Protein AF-A0A926SRR8-F1 (afdb_monomer)

Mean predicted aligned error: 16.35 Å

Structure (mmCIF, N/CA/C/O backbone):
data_AF-A0A926SRR8-F1
#
_entry.id   AF-A0A926SRR8-F1
#
loop_
_atom_site.group_PDB
_atom_site.id
_atom_site.type_symbol
_atom_site.label_atom_id
_atom_site.label_alt_id
_atom_site.label_comp_id
_atom_site.label_asym_id
_atom_site.label_entity_id
_atom_site.label_seq_id
_atom_site.pdbx_PDB_ins_code
_atom_site.Cartn_x
_atom_site.Cartn_y
_atom_site.Cartn_z
_atom_site.occupancy
_atom_site.B_iso_or_equiv
_atom_site.auth_seq_id
_atom_site.auth_comp_id
_atom_site.auth_asym_id
_atom_site.auth_atom_id
_atom_site.pdbx_PDB_model_num
ATOM 1 N N . MET A 1 1 ? -2.697 22.267 -35.265 1.00 40.78 1 MET A N 1
ATOM 2 C CA . MET A 1 1 ? -2.634 22.692 -33.851 1.00 40.78 1 MET A CA 1
ATOM 3 C C . MET A 1 1 ? -2.364 21.432 -33.063 1.00 40.78 1 MET A C 1
ATOM 5 O O . MET A 1 1 ? -3.299 20.753 -32.672 1.00 40.78 1 MET A O 1
ATOM 9 N N . ASP A 1 2 ? -1.092 21.078 -32.924 1.00 44.78 2 ASP A N 1
ATOM 10 C CA . ASP A 1 2 ? -0.682 19.807 -32.331 1.00 44.78 2 ASP A CA 1
ATOM 11 C C . ASP A 1 2 ? -0.063 20.104 -30.973 1.00 44.78 2 ASP A C 1
ATOM 13 O O . ASP A 1 2 ? 1.140 20.337 -30.842 1.00 44.78 2 ASP A O 1
ATOM 17 N N . ALA A 1 3 ? -0.919 20.179 -29.954 1.00 49.66 3 ALA A N 1
ATOM 18 C CA . ALA A 1 3 ? -0.481 20.283 -28.574 1.00 49.66 3 ALA A CA 1
ATOM 19 C C . ALA A 1 3 ? 0.151 18.943 -28.172 1.00 49.66 3 ALA A C 1
ATOM 21 O O . ALA A 1 3 ? -0.527 18.021 -27.721 1.00 49.66 3 ALA A O 1
ATOM 22 N N . LYS A 1 4 ? 1.468 18.823 -28.376 1.00 52.72 4 LYS A N 1
ATOM 23 C CA . LYS A 1 4 ? 2.277 17.756 -27.785 1.00 52.72 4 LYS A CA 1
ATOM 24 C C . LYS A 1 4 ? 2.099 17.824 -26.271 1.00 52.72 4 LYS A C 1
ATOM 26 O O . LYS A 1 4 ? 2.542 18.779 -25.639 1.00 52.72 4 LYS A O 1
ATOM 31 N N . PHE A 1 5 ? 1.452 16.809 -25.710 1.00 57.84 5 PHE A N 1
ATOM 32 C CA . PHE A 1 5 ? 1.360 16.595 -24.273 1.00 57.84 5 PHE A CA 1
ATOM 33 C C . PHE A 1 5 ? 2.783 16.353 -23.752 1.00 57.84 5 PHE A C 1
ATOM 35 O O . PHE A 1 5 ? 3.324 15.257 -23.879 1.00 57.84 5 PHE A O 1
ATOM 42 N N . GLN A 1 6 ? 3.444 17.407 -23.273 1.00 53.19 6 GLN A N 1
ATOM 43 C CA . GLN A 1 6 ? 4.754 17.288 -22.648 1.00 53.19 6 GLN A CA 1
ATOM 44 C C . GLN A 1 6 ? 4.540 16.906 -21.180 1.00 53.19 6 GLN A C 1
ATOM 46 O O . GLN A 1 6 ? 3.931 17.685 -20.443 1.00 53.19 6 GLN A O 1
ATOM 51 N N . PRO A 1 7 ? 4.998 15.725 -20.732 1.00 57.94 7 PRO A N 1
ATOM 52 C CA . PRO A 1 7 ? 4.938 15.377 -19.322 1.00 57.94 7 PRO A CA 1
ATOM 53 C C . PRO A 1 7 ? 5.851 16.335 -18.554 1.00 57.94 7 PRO A C 1
ATOM 55 O O . PRO A 1 7 ? 7.058 16.376 -18.784 1.00 57.94 7 PRO A O 1
ATOM 58 N N . VAL A 1 8 ? 5.261 17.144 -17.673 1.00 54.25 8 VAL A N 1
ATOM 59 C CA . VAL A 1 8 ? 6.004 18.075 -16.818 1.00 54.25 8 VAL A CA 1
ATOM 60 C C . VAL A 1 8 ? 6.878 17.241 -15.873 1.00 54.25 8 VAL A C 1
ATOM 62 O O . VAL A 1 8 ? 6.324 16.463 -15.088 1.00 54.25 8 VAL A O 1
ATOM 65 N N . PRO A 1 9 ? 8.220 17.349 -15.930 1.00 53.34 9 PRO A N 1
ATOM 66 C CA . PRO A 1 9 ? 9.087 16.610 -15.025 1.00 53.34 9 PRO A CA 1
ATOM 67 C C . PRO A 1 9 ? 8.824 17.115 -13.610 1.00 53.34 9 PRO A C 1
ATOM 69 O O . PRO A 1 9 ? 8.936 18.313 -13.353 1.00 53.34 9 PRO A O 1
ATOM 72 N N . ARG A 1 10 ? 8.440 16.222 -12.693 1.00 57.34 10 ARG A N 1
ATOM 73 C CA . ARG A 1 10 ? 8.242 16.594 -11.290 1.00 57.34 10 ARG A CA 1
ATOM 74 C C . ARG A 1 10 ? 9.620 16.868 -10.677 1.00 57.34 10 ARG A C 1
ATOM 76 O O . ARG A 1 10 ? 10.412 15.927 -10.569 1.00 57.34 10 ARG A O 1
ATOM 83 N N . PRO A 1 11 ? 9.939 18.115 -10.291 1.00 45.00 11 PRO A N 1
ATOM 84 C CA . PRO A 1 11 ? 11.176 18.385 -9.580 1.00 45.00 11 PRO A CA 1
ATOM 85 C C . PRO A 1 11 ? 11.049 17.690 -8.221 1.00 45.00 11 PRO A C 1
ATOM 87 O O . PRO A 1 11 ? 10.025 17.846 -7.560 1.00 45.00 11 PRO A O 1
ATOM 90 N N . ASN A 1 12 ? 12.051 16.886 -7.853 1.00 46.69 12 ASN A N 1
ATOM 91 C CA . ASN A 1 12 ? 12.151 16.057 -6.635 1.00 46.69 12 ASN A CA 1
ATOM 92 C C . ASN A 1 12 ? 11.820 14.560 -6.784 1.00 46.69 12 ASN A C 1
ATOM 94 O O . ASN A 1 12 ? 11.789 13.867 -5.769 1.00 46.69 12 ASN A O 1
ATOM 98 N N . SER A 1 13 ? 11.643 14.000 -7.989 1.00 49.69 13 SER A N 1
ATOM 99 C CA . SER A 1 13 ? 11.592 12.533 -8.104 1.00 49.69 13 SER A CA 1
ATOM 100 C C . SER A 1 13 ? 13.000 11.941 -7.954 1.00 49.69 13 SER A C 1
ATOM 102 O O . SER A 1 13 ? 13.659 11.614 -8.939 1.00 49.69 13 SER A O 1
ATOM 104 N N . ASN A 1 14 ? 13.484 11.783 -6.723 1.00 49.88 14 ASN A N 1
ATOM 105 C CA . ASN A 1 14 ? 14.434 10.712 -6.441 1.00 49.88 14 ASN A CA 1
ATOM 106 C C . ASN A 1 14 ? 13.677 9.414 -6.743 1.00 49.88 14 ASN A C 1
ATOM 108 O O . ASN A 1 14 ? 12.880 8.947 -5.938 1.00 49.88 14 ASN A O 1
ATOM 112 N N . GLN A 1 15 ? 13.846 8.892 -7.957 1.00 55.59 15 GLN A N 1
ATOM 113 C CA . GLN A 1 15 ? 12.972 7.881 -8.567 1.00 55.59 15 GLN A CA 1
ATOM 114 C C . GLN A 1 15 ? 13.002 6.508 -7.874 1.00 55.59 15 GLN A C 1
ATOM 116 O O . GLN A 1 15 ? 12.415 5.563 -8.388 1.00 55.59 15 GLN A O 1
ATOM 121 N N . ASN A 1 16 ? 13.687 6.363 -6.734 1.00 56.66 16 ASN A N 1
ATOM 122 C CA . ASN A 1 16 ? 14.180 5.056 -6.317 1.00 56.66 16 ASN A CA 1
ATOM 123 C C . ASN A 1 16 ? 13.863 4.610 -4.891 1.00 56.66 16 ASN A C 1
ATOM 125 O O . ASN A 1 16 ? 14.152 3.470 -4.549 1.00 56.66 16 ASN A O 1
ATOM 129 N N . SER A 1 17 ? 13.262 5.423 -4.026 1.00 59.81 17 SER A N 1
ATOM 130 C CA . SER A 1 17 ? 12.948 4.967 -2.661 1.00 59.81 17 SER A CA 1
ATOM 131 C C . SER A 1 17 ? 11.910 5.894 -2.064 1.00 59.81 17 SER A C 1
ATOM 133 O O . SER A 1 17 ? 12.054 7.102 -2.213 1.00 59.81 17 SER A O 1
ATOM 135 N N . LEU A 1 18 ? 10.859 5.359 -1.439 1.00 75.62 18 LEU A N 1
ATOM 136 C CA . LEU A 1 18 ? 10.099 6.187 -0.505 1.00 75.62 18 LEU A CA 1
ATOM 137 C C . LEU A 1 18 ? 11.089 6.686 0.563 1.00 75.62 18 LEU A C 1
ATOM 139 O O . LEU A 1 18 ? 11.933 5.919 1.038 1.00 75.62 18 LEU A O 1
ATOM 143 N N . GLY A 1 19 ? 11.045 7.972 0.884 1.00 82.06 19 GLY A N 1
ATOM 144 C CA . GLY A 1 19 ? 11.774 8.544 2.005 1.00 82.06 19 GLY A CA 1
ATOM 145 C C . GLY A 1 19 ? 11.291 7.948 3.327 1.00 82.06 19 GLY A C 1
ATOM 146 O O . GLY A 1 19 ? 10.217 7.357 3.408 1.00 82.06 19 GLY A O 1
ATOM 147 N N . ILE A 1 20 ? 12.079 8.115 4.388 1.00 84.50 20 ILE A N 1
ATOM 148 C CA . ILE A 1 2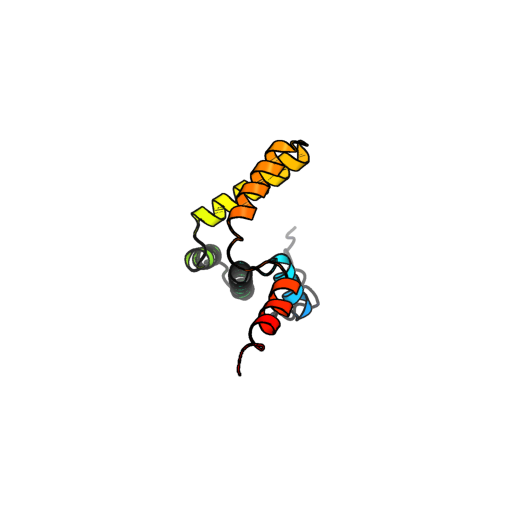0 ? 11.742 7.603 5.729 1.00 84.50 20 ILE A CA 1
ATOM 149 C C . ILE A 1 20 ? 10.365 8.107 6.191 1.00 84.50 20 ILE A C 1
ATOM 151 O O . ILE A 1 20 ? 9.600 7.349 6.779 1.00 84.50 20 ILE A O 1
ATOM 155 N N . ASP A 1 21 ? 10.032 9.362 5.896 1.00 85.69 21 ASP A N 1
ATOM 156 C CA . ASP A 1 21 ? 8.744 9.947 6.280 1.00 85.69 21 ASP A CA 1
ATOM 157 C C . ASP A 1 21 ? 7.582 9.387 5.450 1.00 85.69 21 ASP A C 1
ATOM 159 O O . ASP A 1 21 ? 6.500 9.146 5.975 1.00 85.69 21 ASP A O 1
ATOM 163 N N . GLU A 1 22 ? 7.817 9.101 4.169 1.00 88.56 22 GLU A N 1
ATOM 164 C CA . GLU A 1 22 ? 6.825 8.483 3.285 1.00 88.56 22 GLU A CA 1
ATOM 165 C C . GLU A 1 22 ? 6.568 7.022 3.680 1.00 88.56 22 GLU A C 1
ATOM 167 O O . GLU A 1 22 ? 5.428 6.563 3.646 1.00 88.56 22 GLU A O 1
ATOM 172 N N . TRP A 1 23 ? 7.609 6.306 4.119 1.00 89.25 23 TRP A N 1
ATOM 173 C CA . TRP A 1 23 ? 7.485 4.970 4.700 1.00 89.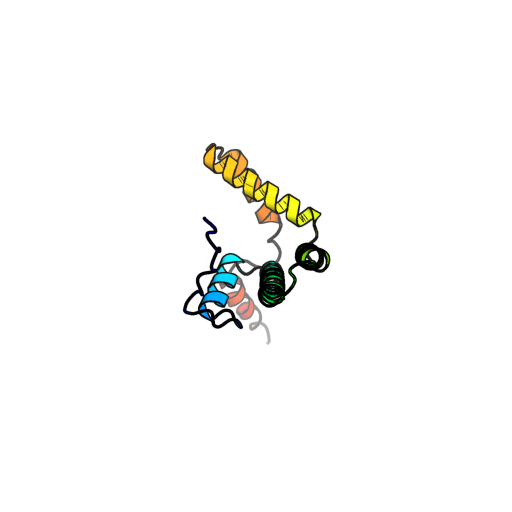25 23 TRP A CA 1
ATOM 174 C C . TRP A 1 23 ? 6.663 4.973 5.988 1.00 89.25 23 TRP A C 1
ATOM 176 O O . TRP A 1 23 ? 5.767 4.144 6.131 1.00 89.25 23 TRP A O 1
ATOM 186 N N . LYS A 1 24 ? 6.917 5.925 6.893 1.00 89.31 24 LYS A N 1
ATOM 187 C CA . LYS A 1 24 ? 6.127 6.087 8.124 1.00 89.31 24 LYS A CA 1
ATOM 188 C C . LYS A 1 24 ? 4.665 6.406 7.827 1.00 89.31 24 LYS A C 1
ATOM 190 O O . LYS A 1 24 ? 3.784 5.830 8.451 1.00 89.31 24 LYS A O 1
ATOM 195 N N . LEU A 1 25 ? 4.403 7.279 6.853 1.00 91.56 25 LEU A N 1
ATOM 196 C CA . LEU A 1 25 ? 3.040 7.593 6.425 1.00 91.56 25 LEU A CA 1
ATOM 197 C C . LEU A 1 25 ? 2.334 6.358 5.847 1.00 91.56 25 LEU A C 1
ATOM 199 O O . LEU A 1 25 ? 1.155 6.139 6.108 1.00 91.56 25 LEU A O 1
ATOM 203 N N . LEU A 1 26 ? 3.043 5.540 5.064 1.00 89.56 26 LEU A N 1
ATOM 204 C CA . LEU A 1 26 ? 2.483 4.308 4.514 1.00 89.56 26 LEU A CA 1
ATOM 205 C C . LEU A 1 26 ? 2.148 3.294 5.618 1.00 89.56 26 LEU A C 1
ATOM 207 O O .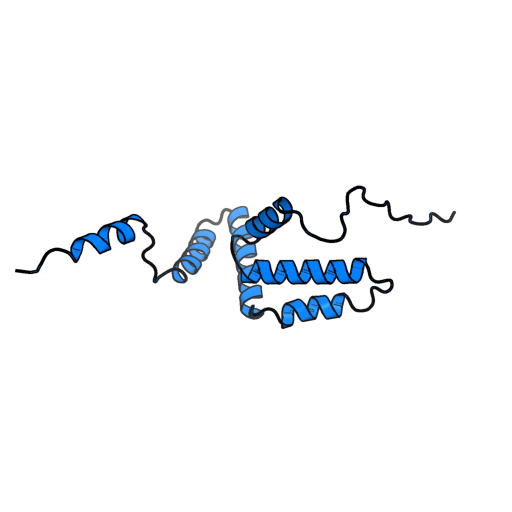 LEU A 1 26 ? 1.108 2.643 5.549 1.00 89.56 26 LEU A O 1
ATOM 211 N N . GLU A 1 27 ? 3.000 3.181 6.636 1.00 89.94 27 GLU A N 1
ATOM 212 C CA . GLU A 1 27 ? 2.762 2.343 7.815 1.00 89.94 27 GLU A CA 1
ATOM 213 C C . GLU A 1 27 ? 1.557 2.835 8.633 1.00 89.94 27 GLU A C 1
ATOM 215 O O . GLU A 1 27 ? 0.702 2.029 9.006 1.00 89.94 27 GLU A O 1
ATOM 220 N N . GLU A 1 28 ? 1.434 4.152 8.829 1.00 91.38 28 GLU A N 1
ATOM 221 C CA . GLU A 1 28 ? 0.283 4.788 9.483 1.00 91.38 28 GLU A CA 1
ATOM 222 C C . GLU A 1 28 ? -1.025 4.509 8.725 1.00 91.38 28 GLU A C 1
ATOM 224 O O . GLU A 1 28 ? -2.016 4.099 9.327 1.00 91.38 28 GLU A O 1
ATOM 229 N N . LEU A 1 29 ? -1.017 4.645 7.394 1.00 89.25 29 LEU A N 1
ATOM 230 C CA . LEU A 1 29 ? -2.171 4.351 6.534 1.00 89.25 29 LEU A CA 1
ATOM 231 C C . LEU A 1 29 ? -2.574 2.873 6.539 1.00 89.25 29 LEU A C 1
ATOM 233 O O . LEU A 1 29 ? -3.729 2.550 6.261 1.00 89.25 29 LEU A O 1
ATOM 237 N N . CYS A 1 30 ? -1.627 1.976 6.806 1.00 87.31 30 CYS A N 1
ATOM 238 C CA . CYS A 1 30 ? -1.899 0.548 6.932 1.00 87.31 30 CYS A CA 1
ATOM 239 C C . CYS A 1 30 ? -2.328 0.155 8.352 1.00 87.31 30 CYS A C 1
ATOM 241 O O . CYS A 1 30 ? -2.537 -1.030 8.592 1.00 87.31 30 CYS A O 1
ATOM 243 N N . GLU A 1 31 ? -2.455 1.107 9.286 1.00 88.62 31 GLU A N 1
ATOM 244 C CA . GLU A 1 31 ? -2.889 0.879 10.674 1.00 88.62 31 GLU A CA 1
ATOM 245 C C . GLU A 1 31 ? -2.073 -0.214 11.402 1.00 88.62 31 GLU A C 1
ATOM 247 O O . GLU A 1 31 ? -2.567 -0.893 12.302 1.00 88.62 31 GLU A O 1
ATOM 252 N N . GLY A 1 32 ? -0.811 -0.414 11.006 1.00 81.25 32 GLY A N 1
ATOM 253 C CA . GLY A 1 32 ? 0.043 -1.481 11.537 1.00 81.25 32 GLY A CA 1
ATOM 254 C C . GLY A 1 32 ? -0.280 -2.902 11.040 1.00 81.25 32 GLY A C 1
ATOM 255 O O . GLY A 1 32 ? 0.314 -3.859 11.541 1.00 81.25 32 GLY A O 1
ATOM 256 N N . ASP A 1 33 ? -1.172 -3.079 10.056 1.00 84.19 33 ASP A N 1
ATOM 257 C CA . ASP A 1 33 ? -1.371 -4.362 9.368 1.00 84.19 33 ASP A CA 1
ATOM 258 C C . ASP A 1 33 ? -0.171 -4.649 8.450 1.00 84.19 33 ASP A C 1
ATOM 260 O O . ASP A 1 33 ? -0.030 -4.096 7.353 1.00 84.19 33 ASP A O 1
ATOM 264 N N . SER A 1 34 ? 0.702 -5.550 8.904 1.00 83.06 34 SER A N 1
ATOM 265 C CA . SER A 1 34 ? 1.912 -5.947 8.182 1.00 83.06 34 SER A CA 1
ATOM 266 C C . SER A 1 34 ? 1.618 -6.571 6.815 1.00 83.06 34 SER A C 1
ATOM 268 O O . SER A 1 34 ? 2.391 -6.374 5.878 1.00 83.06 34 SER A O 1
ATOM 270 N N . MET A 1 35 ? 0.489 -7.270 6.664 1.00 84.69 35 MET A N 1
ATOM 271 C CA . MET A 1 35 ? 0.094 -7.902 5.405 1.00 84.69 35 MET A CA 1
ATOM 272 C C . MET A 1 35 ? -0.400 -6.858 4.400 1.00 84.69 35 MET A C 1
ATOM 274 O O . MET A 1 35 ? -0.105 -6.941 3.205 1.00 84.69 35 MET A O 1
ATOM 278 N N . GLN A 1 36 ? -1.132 -5.849 4.878 1.00 84.88 36 GLN A N 1
ATOM 279 C CA . GLN A 1 36 ? -1.553 -4.718 4.055 1.00 84.88 36 GLN A CA 1
ATOM 280 C C . GLN A 1 36 ? -0.362 -3.859 3.629 1.00 84.88 36 GLN A C 1
ATOM 282 O O . GLN A 1 36 ? -0.282 -3.476 2.461 1.00 84.88 36 GLN A O 1
ATOM 287 N N . LEU A 1 37 ? 0.589 -3.617 4.532 1.00 89.44 37 LEU A N 1
ATOM 288 C CA . LEU A 1 37 ? 1.825 -2.917 4.205 1.00 89.44 37 LEU A CA 1
ATOM 289 C C . LEU A 1 37 ? 2.614 -3.677 3.130 1.00 89.44 37 LEU A C 1
ATOM 291 O O . LEU A 1 37 ? 3.000 -3.093 2.120 1.00 89.44 37 LEU A O 1
ATOM 295 N N . GLU A 1 38 ? 2.783 -4.994 3.276 1.00 88.00 38 GLU A N 1
ATOM 296 C CA . GLU A 1 38 ? 3.446 -5.834 2.271 1.00 88.00 38 GLU A CA 1
ATOM 297 C C . GLU A 1 38 ? 2.754 -5.754 0.897 1.00 88.00 38 GLU A C 1
ATOM 299 O O . GLU A 1 38 ? 3.412 -5.612 -0.134 1.00 88.00 38 GLU A O 1
ATOM 304 N N . LEU A 1 39 ? 1.421 -5.781 0.859 1.00 89.69 39 LEU A N 1
ATOM 305 C CA . LEU A 1 39 ? 0.667 -5.612 -0.382 1.00 89.69 39 LEU A CA 1
ATOM 306 C C . LEU A 1 39 ? 0.906 -4.230 -1.008 1.00 89.69 39 LEU A C 1
ATOM 308 O O . LEU A 1 39 ? 1.206 -4.130 -2.199 1.00 89.69 39 LEU A O 1
ATOM 312 N N . MET A 1 40 ? 0.801 -3.168 -0.209 1.00 89.69 40 MET A N 1
ATOM 313 C CA . MET A 1 40 ? 0.992 -1.792 -0.668 1.00 89.69 40 MET A CA 1
ATOM 314 C C . MET A 1 40 ? 2.409 -1.557 -1.192 1.00 89.69 40 MET A C 1
ATOM 316 O O . MET A 1 40 ? 2.578 -0.924 -2.235 1.00 89.69 40 MET A O 1
ATOM 320 N N . THR A 1 41 ? 3.422 -2.118 -0.529 1.00 90.19 41 THR A N 1
ATOM 321 C CA . THR A 1 41 ? 4.810 -2.028 -1.001 1.00 90.19 41 THR A CA 1
ATOM 322 C C . THR A 1 41 ? 4.999 -2.713 -2.349 1.00 90.19 41 THR A C 1
ATOM 324 O O . THR A 1 41 ? 5.558 -2.107 -3.260 1.00 90.19 41 THR A O 1
ATOM 327 N N . LYS A 1 42 ? 4.472 -3.931 -2.525 1.00 89.38 42 LYS A N 1
ATOM 328 C CA . LYS A 1 42 ? 4.546 -4.670 -3.796 1.00 89.38 42 LYS A CA 1
ATOM 329 C C . LYS A 1 42 ? 3.807 -3.966 -4.935 1.00 89.38 42 LYS A C 1
ATOM 331 O O . LYS A 1 42 ? 4.283 -3.979 -6.070 1.00 89.38 42 LYS A O 1
ATOM 336 N N . LEU A 1 43 ? 2.658 -3.348 -4.655 1.00 91.06 43 LEU A N 1
ATOM 337 C CA . LEU A 1 43 ? 1.903 -2.578 -5.649 1.00 91.06 43 LEU A CA 1
ATOM 338 C C . LEU A 1 43 ? 2.676 -1.339 -6.107 1.00 91.06 43 LEU A C 1
ATOM 340 O O . LEU A 1 43 ? 2.816 -1.128 -7.311 1.00 91.06 43 LEU A O 1
ATOM 344 N N . LEU A 1 44 ? 3.215 -0.565 -5.162 1.00 89.62 44 LEU A N 1
ATOM 345 C CA . LEU A 1 44 ? 4.025 0.618 -5.461 1.00 89.62 44 LEU A CA 1
ATOM 346 C C . LEU A 1 44 ? 5.309 0.254 -6.214 1.00 89.62 44 LEU A C 1
ATOM 348 O O . LEU A 1 44 ? 5.704 0.966 -7.134 1.00 89.62 44 LEU A O 1
ATOM 352 N N . ASP A 1 45 ? 5.943 -0.864 -5.863 1.00 87.25 45 ASP A N 1
ATOM 353 C CA . ASP A 1 45 ? 7.122 -1.358 -6.572 1.00 87.25 45 ASP A CA 1
ATOM 354 C C . ASP A 1 45 ? 6.783 -1.765 -8.014 1.00 87.25 45 ASP A C 1
ATOM 356 O O . ASP A 1 45 ? 7.447 -1.342 -8.958 1.00 87.25 45 ASP A O 1
ATOM 360 N N . THR A 1 46 ? 5.679 -2.493 -8.209 1.00 88.25 46 THR A N 1
ATOM 361 C CA . THR A 1 46 ? 5.205 -2.878 -9.548 1.00 88.25 46 THR A CA 1
ATOM 362 C C . THR A 1 46 ? 4.876 -1.648 -10.393 1.00 88.25 46 THR A C 1
ATOM 364 O O . THR A 1 46 ? 5.259 -1.575 -11.557 1.00 88.25 46 THR A O 1
ATOM 367 N N . GLU A 1 47 ? 4.205 -0.645 -9.824 1.00 85.50 47 GLU A N 1
ATOM 368 C CA . GLU A 1 47 ? 3.932 0.613 -10.522 1.00 85.50 47 GLU A CA 1
ATOM 369 C C . GLU A 1 47 ? 5.233 1.298 -10.965 1.00 85.50 47 GLU A C 1
ATOM 371 O O . GLU A 1 47 ? 5.374 1.655 -12.136 1.00 85.50 47 GLU A O 1
ATOM 376 N N . ARG A 1 48 ? 6.211 1.424 -10.059 1.00 82.75 48 ARG A N 1
ATOM 377 C CA . ARG A 1 48 ? 7.517 2.038 -10.345 1.00 82.75 48 ARG A CA 1
ATOM 378 C C . ARG A 1 48 ? 8.272 1.309 -11.452 1.00 82.75 48 ARG A C 1
ATOM 380 O O . ARG A 1 48 ? 8.804 1.962 -12.349 1.00 82.75 48 ARG A O 1
ATOM 387 N N . GLN A 1 49 ? 8.281 -0.024 -11.436 1.00 83.50 49 GLN A N 1
ATOM 388 C CA . GLN A 1 49 ? 8.911 -0.831 -12.486 1.00 83.50 49 GLN A CA 1
ATOM 389 C C . GLN A 1 49 ? 8.346 -0.498 -13.874 1.00 83.50 49 GLN A C 1
ATOM 391 O O . GLN A 1 49 ? 9.096 -0.394 -14.844 1.00 83.50 49 GLN A O 1
ATOM 396 N N . TYR A 1 50 ? 7.034 -0.270 -13.966 1.00 84.06 50 TYR A N 1
ATOM 397 C CA . TYR A 1 50 ? 6.382 0.099 -15.218 1.00 84.06 50 TYR A CA 1
ATOM 398 C C . TYR A 1 50 ? 6.478 1.591 -15.552 1.00 84.06 50 TYR A C 1
ATOM 400 O O . TYR A 1 50 ? 6.475 1.916 -16.733 1.00 84.06 50 TYR A O 1
ATOM 408 N N . GLN A 1 51 ? 6.630 2.488 -14.572 1.00 77.31 51 GLN A N 1
ATOM 409 C CA . GLN A 1 51 ? 6.941 3.903 -14.835 1.00 77.31 51 GLN A CA 1
ATOM 410 C C . GLN A 1 51 ? 8.295 4.075 -15.545 1.00 77.31 51 GLN A C 1
ATOM 412 O O . GLN A 1 51 ? 8.467 5.006 -16.330 1.00 77.31 51 GLN A O 1
ATOM 417 N N . LEU A 1 52 ? 9.252 3.178 -15.284 1.00 69.81 52 LEU A N 1
ATOM 418 C CA . LEU A 1 52 ? 10.565 3.154 -15.939 1.00 69.81 52 LEU A CA 1
ATOM 419 C C . LEU A 1 52 ? 10.559 2.383 -17.270 1.00 69.81 52 LEU A C 1
ATOM 421 O O . L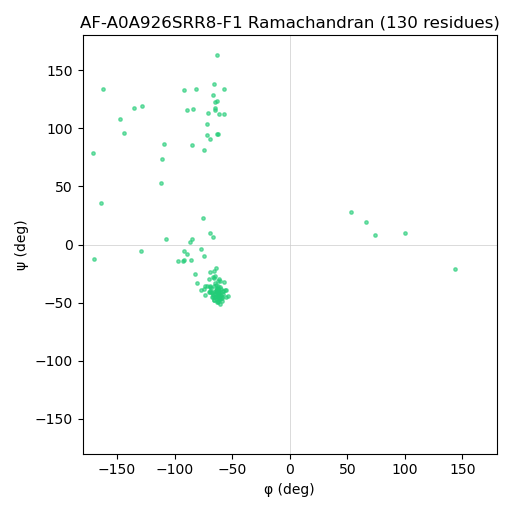EU A 1 52 ? 11.515 2.467 -18.044 1.00 69.81 52 LEU A O 1
ATOM 425 N N . ALA A 1 53 ? 9.503 1.617 -17.548 1.00 73.00 53 ALA A N 1
ATOM 426 C CA . ALA A 1 53 ? 9.421 0.785 -18.735 1.00 73.00 53 ALA A CA 1
ATOM 427 C C . ALA A 1 53 ? 8.999 1.606 -19.961 1.00 73.00 53 ALA A C 1
ATOM 429 O O . ALA A 1 53 ? 8.003 2.321 -19.950 1.00 73.00 53 ALA A O 1
ATOM 430 N N . SER A 1 54 ? 9.699 1.423 -21.086 1.00 70.12 54 SER A N 1
ATOM 431 C CA . SER A 1 54 ? 9.293 2.030 -22.365 1.00 70.12 54 SER A CA 1
ATOM 432 C C . SER A 1 54 ? 7.938 1.509 -22.873 1.00 70.12 54 SER A C 1
ATOM 434 O O . SER A 1 54 ? 7.323 2.156 -23.717 1.00 70.12 54 SER A O 1
ATOM 436 N N . ASN A 1 55 ? 7.488 0.345 -22.389 1.00 70.25 55 ASN A N 1
ATOM 437 C CA . ASN A 1 55 ? 6.229 -0.293 -22.760 1.00 70.25 55 ASN A CA 1
ATOM 438 C C . ASN A 1 55 ? 5.430 -0.649 -21.499 1.00 70.25 55 ASN A C 1
ATOM 440 O O . ASN A 1 55 ? 5.849 -1.483 -20.703 1.00 70.25 55 ASN A O 1
ATOM 444 N N . HIS A 1 56 ? 4.233 -0.077 -21.364 1.00 78.19 56 HIS A N 1
ATOM 445 C CA . HIS A 1 56 ? 3.318 -0.324 -20.239 1.00 78.19 56 HIS A CA 1
ATOM 446 C C . HIS A 1 56 ? 2.432 -1.575 -20.434 1.00 78.19 56 HIS A C 1
ATOM 448 O O . HIS A 1 56 ? 1.532 -1.855 -19.638 1.00 78.19 56 HIS A O 1
ATOM 454 N N . SER A 1 57 ? 2.646 -2.328 -21.518 1.00 74.81 57 SER A N 1
ATOM 455 C CA . SER A 1 57 ? 1.871 -3.522 -21.857 1.00 74.81 57 SER A CA 1
ATOM 456 C C . SER A 1 57 ? 2.223 -4.675 -20.910 1.00 74.81 57 SER A C 1
ATOM 458 O O . SER A 1 57 ? 3.191 -5.394 -21.133 1.00 74.81 57 SER A O 1
ATOM 460 N N . GLY A 1 58 ? 1.448 -4.846 -19.840 1.00 82.62 58 GLY A N 1
ATOM 461 C CA . GLY A 1 58 ? 1.700 -5.884 -18.832 1.00 82.62 58 GLY A CA 1
ATOM 462 C C . GLY A 1 58 ? 1.373 -5.461 -17.405 1.00 82.62 58 GLY A C 1
ATOM 463 O O . GLY A 1 58 ? 1.059 -6.325 -16.589 1.00 82.62 58 GLY A O 1
ATOM 464 N N . ILE A 1 59 ? 1.321 -4.150 -17.135 1.00 87.12 59 ILE A N 1
ATOM 465 C CA . ILE A 1 59 ? 1.119 -3.608 -15.784 1.00 87.12 59 ILE A CA 1
ATOM 466 C C . ILE A 1 59 ? -0.120 -4.186 -15.095 1.00 87.12 59 ILE A C 1
ATOM 468 O O . ILE A 1 59 ? -0.044 -4.635 -13.961 1.00 87.12 59 ILE A O 1
ATOM 472 N N . LEU A 1 60 ? -1.252 -4.284 -15.799 1.00 86.69 60 LEU A N 1
ATOM 473 C CA . LEU A 1 60 ? -2.488 -4.838 -15.235 1.00 86.69 60 LEU A CA 1
ATOM 474 C C . LEU A 1 60 ? -2.353 -6.318 -14.855 1.00 86.69 60 LEU A C 1
ATOM 476 O O . LEU A 1 60 ? -2.938 -6.761 -13.869 1.00 86.69 60 LEU A O 1
ATOM 480 N N . LYS A 1 61 ? -1.585 -7.091 -15.630 1.00 88.62 61 LYS A N 1
ATOM 481 C CA . LYS A 1 61 ? -1.345 -8.512 -15.356 1.00 88.62 61 LYS A CA 1
ATOM 482 C C . LYS A 1 61 ? -0.469 -8.682 -14.118 1.00 88.62 61 LYS A C 1
ATOM 484 O O . LYS A 1 61 ? -0.737 -9.566 -13.307 1.00 88.62 61 LYS A O 1
ATOM 489 N N . ASP A 1 62 ? 0.546 -7.842 -13.970 1.00 89.25 62 ASP A N 1
ATOM 490 C CA . ASP A 1 62 ? 1.470 -7.923 -12.842 1.00 89.25 62 ASP A CA 1
ATOM 491 C C . ASP A 1 62 ? 0.862 -7.351 -11.563 1.00 89.25 62 ASP A C 1
ATOM 493 O O . ASP A 1 62 ? 0.955 -7.997 -10.523 1.00 89.25 62 ASP A O 1
ATOM 497 N N . LEU A 1 63 ? 0.103 -6.253 -11.650 1.00 89.81 63 LEU A N 1
ATOM 498 C CA . LEU A 1 63 ? -0.724 -5.765 -10.542 1.00 89.81 63 LEU A CA 1
ATOM 499 C C . LEU A 1 63 ? -1.683 -6.856 -10.054 1.00 89.81 63 LEU A C 1
ATOM 501 O O . LEU A 1 63 ? -1.773 -7.109 -8.857 1.00 89.81 63 LEU A O 1
ATOM 505 N N . LYS A 1 64 ? -2.353 -7.568 -10.969 1.00 88.69 64 LYS A N 1
ATOM 506 C CA . LYS A 1 64 ? -3.228 -8.690 -10.603 1.00 88.69 64 LYS A CA 1
ATOM 507 C C . LYS A 1 64 ? -2.466 -9.816 -9.895 1.00 88.69 64 LYS A C 1
ATOM 509 O O . LYS A 1 64 ? -2.951 -10.348 -8.902 1.00 88.69 64 LYS A O 1
ATOM 514 N N . ARG A 1 65 ? -1.256 -10.141 -10.355 1.00 89.00 65 ARG A N 1
ATOM 515 C CA . ARG A 1 65 ? -0.407 -11.170 -9.735 1.00 89.00 65 ARG A CA 1
ATOM 516 C C . ARG A 1 65 ? -0.025 -10.824 -8.296 1.00 89.00 65 ARG A C 1
ATOM 518 O O . ARG A 1 65 ? 0.061 -11.722 -7.463 1.00 89.00 65 ARG A O 1
ATOM 525 N N . VAL A 1 66 ? 0.198 -9.546 -7.993 1.00 89.25 66 VAL A N 1
ATOM 526 C CA . VAL A 1 66 ? 0.491 -9.094 -6.624 1.00 89.25 66 VAL A CA 1
ATOM 527 C C . VAL A 1 66 ? -0.675 -9.410 -5.684 1.00 89.25 66 VAL A C 1
ATOM 529 O O . VAL A 1 66 ? -0.445 -9.886 -4.576 1.00 89.25 66 VAL A O 1
ATOM 532 N N . PHE A 1 67 ? -1.919 -9.253 -6.141 1.00 85.75 67 PHE A N 1
ATOM 533 C CA . PHE A 1 67 ? -3.088 -9.666 -5.361 1.00 85.75 67 PHE A CA 1
ATOM 534 C C . PHE A 1 67 ? -3.172 -11.187 -5.206 1.00 85.75 67 PHE A C 1
ATOM 536 O O . PHE A 1 67 ? -3.375 -11.663 -4.094 1.00 85.75 67 PHE A O 1
ATOM 543 N N . ASP A 1 68 ? -2.958 -11.944 -6.285 1.00 84.12 68 ASP A N 1
ATOM 544 C CA . ASP A 1 68 ? -3.043 -13.412 -6.257 1.00 84.12 68 ASP A CA 1
ATOM 545 C C . ASP A 1 68 ? -1.949 -14.062 -5.379 1.00 84.12 68 ASP A C 1
ATOM 547 O O . ASP A 1 68 ? -2.149 -15.144 -4.834 1.00 84.12 68 ASP A O 1
ATOM 551 N N . THR A 1 69 ? -0.783 -13.419 -5.250 1.00 81.31 69 THR A N 1
ATOM 552 C CA . THR A 1 69 ? 0.344 -13.899 -4.423 1.00 81.31 69 THR A CA 1
ATOM 553 C C . THR A 1 69 ? 0.332 -13.351 -3.001 1.00 81.31 69 THR A C 1
ATOM 555 O O . THR A 1 69 ? 1.060 -13.860 -2.147 1.00 81.31 69 THR A O 1
ATOM 558 N N . SER A 1 70 ? -0.466 -12.317 -2.730 1.00 74.50 70 SER A N 1
ATOM 559 C CA . SER A 1 70 ? -0.669 -11.849 -1.365 1.00 74.50 70 SER A CA 1
ATOM 560 C C . SER A 1 70 ? -1.390 -12.932 -0.561 1.00 74.50 70 SER A C 1
ATOM 562 O O . SER A 1 70 ? -2.330 -13.562 -1.038 1.00 74.50 70 SER A O 1
ATOM 564 N N . SER A 1 71 ? -0.965 -13.154 0.679 1.00 63.53 71 SER A N 1
ATOM 565 C CA . SER A 1 71 ? -1.533 -14.148 1.603 1.00 63.53 71 SER A CA 1
ATOM 566 C C . SER A 1 71 ? -2.950 -13.802 2.093 1.00 63.53 71 SER A C 1
ATOM 568 O O . SER A 1 71 ? -3.473 -14.444 3.005 1.00 63.53 71 SER A O 1
ATOM 570 N N . ARG A 1 72 ? -3.588 -12.792 1.492 1.00 67.31 72 ARG A N 1
ATOM 571 C CA . ARG A 1 72 ? -4.904 -12.293 1.867 1.00 67.31 72 ARG A CA 1
ATOM 572 C C . ARG A 1 72 ? -5.971 -13.054 1.092 1.00 67.31 72 ARG A C 1
ATOM 574 O O . ARG A 1 72 ? -6.071 -12.954 -0.128 1.00 67.31 72 ARG A O 1
ATOM 581 N N . ASP A 1 73 ? -6.797 -13.797 1.818 1.00 69.62 73 ASP A N 1
ATOM 582 C CA . ASP A 1 73 ? -7.935 -14.486 1.224 1.00 69.62 73 ASP A CA 1
ATOM 583 C C . ASP A 1 73 ? -8.927 -13.468 0.629 1.00 69.62 73 ASP A C 1
ATOM 585 O O . ASP A 1 73 ? -9.399 -12.542 1.302 1.00 69.62 73 ASP A O 1
ATOM 589 N N . LYS A 1 74 ? -9.211 -13.622 -0.668 1.00 69.94 74 LYS A N 1
ATOM 590 C CA . LYS A 1 74 ? -9.992 -12.671 -1.471 1.00 69.94 74 LYS A CA 1
ATOM 591 C C . LYS A 1 74 ? -11.384 -12.437 -0.890 1.00 69.94 74 LYS A C 1
ATOM 593 O O . LYS A 1 74 ? -11.867 -11.307 -0.870 1.00 69.94 74 LYS A O 1
ATOM 598 N N . GLU A 1 75 ? -12.010 -13.503 -0.413 1.00 74.31 75 GLU A N 1
ATOM 599 C CA . GLU A 1 75 ? -13.355 -13.470 0.151 1.00 74.31 75 GLU A CA 1
ATOM 600 C C . GLU A 1 75 ? -13.374 -12.666 1.457 1.00 74.31 75 GLU A C 1
ATOM 602 O O . GLU A 1 75 ? -14.183 -11.753 1.637 1.00 74.31 75 GLU A O 1
ATOM 607 N N . THR A 1 76 ? -12.391 -12.911 2.323 1.00 74.00 76 THR A N 1
ATOM 608 C CA . THR A 1 76 ? -12.207 -12.155 3.567 1.00 74.00 76 THR A CA 1
ATOM 609 C C . THR A 1 76 ? -11.982 -10.657 3.305 1.00 74.00 76 THR A C 1
ATOM 611 O O . THR A 1 76 ? -12.521 -9.811 4.024 1.00 74.00 76 THR A O 1
ATOM 614 N N . ALA A 1 77 ? -11.234 -10.302 2.254 1.00 71.25 77 ALA A N 1
ATOM 615 C CA . ALA A 1 77 ? -10.999 -8.907 1.875 1.00 71.25 77 ALA A CA 1
ATOM 616 C C . ALA A 1 77 ? -12.270 -8.201 1.370 1.00 71.25 77 ALA A C 1
ATOM 618 O O . ALA A 1 77 ? -12.531 -7.057 1.745 1.00 71.25 77 ALA A O 1
ATOM 619 N N . ILE A 1 78 ? -13.080 -8.888 0.559 1.00 78.44 78 ILE A N 1
ATOM 620 C CA . ILE A 1 78 ? -14.360 -8.372 0.052 1.00 78.44 78 ILE A CA 1
ATOM 621 C C . ILE A 1 78 ? -15.335 -8.137 1.211 1.00 78.44 78 ILE A C 1
ATOM 623 O O . ILE A 1 78 ? -15.962 -7.079 1.294 1.00 78.44 78 ILE A O 1
ATOM 627 N N . GLN A 1 79 ? -15.419 -9.079 2.151 1.00 81.25 79 GLN A N 1
ATOM 628 C CA . GLN A 1 79 ? -16.278 -8.950 3.328 1.00 81.25 79 GLN A CA 1
ATOM 629 C C . GLN A 1 79 ? -15.856 -7.788 4.235 1.00 81.25 79 GLN A C 1
ATOM 631 O O . GLN A 1 79 ? -16.718 -7.055 4.722 1.00 81.25 79 GLN A O 1
ATOM 636 N N . ALA A 1 80 ? -14.549 -7.578 4.430 1.00 77.75 80 ALA A N 1
ATOM 637 C CA . ALA A 1 80 ? -14.038 -6.424 5.168 1.00 77.75 80 ALA A CA 1
ATOM 638 C C . ALA A 1 80 ? -14.427 -5.097 4.489 1.00 77.75 80 ALA A C 1
ATOM 640 O O . ALA A 1 80 ? -14.976 -4.216 5.147 1.00 77.75 80 ALA A O 1
ATOM 641 N N . ALA A 1 81 ? -14.252 -4.991 3.166 1.00 80.81 81 ALA A N 1
ATOM 642 C CA . ALA A 1 81 ? -14.603 -3.788 2.408 1.00 80.81 81 ALA A CA 1
ATOM 643 C C . ALA A 1 81 ? -16.108 -3.471 2.452 1.00 80.81 81 ALA A C 1
ATOM 645 O O . ALA A 1 81 ? -16.497 -2.316 2.644 1.00 80.81 81 ALA A O 1
ATOM 646 N N . HIS A 1 82 ? -16.966 -4.489 2.312 1.00 84.38 82 HIS A N 1
ATOM 647 C CA . HIS A 1 82 ? -18.410 -4.315 2.479 1.00 84.38 82 HIS A CA 1
ATOM 648 C C . HIS A 1 82 ? -18.754 -3.841 3.888 1.00 84.38 82 HIS A C 1
ATOM 650 O O . HIS A 1 82 ? -19.487 -2.868 4.036 1.00 84.38 82 HIS A O 1
ATOM 656 N N . ARG A 1 83 ? -18.165 -4.459 4.915 1.00 81.38 83 ARG A N 1
ATOM 657 C CA . ARG A 1 83 ? -18.390 -4.076 6.311 1.00 81.38 83 ARG A CA 1
ATOM 658 C C . ARG A 1 83 ? -18.012 -2.619 6.577 1.00 81.38 83 ARG A C 1
ATOM 660 O O . ARG A 1 83 ? -18.783 -1.915 7.221 1.00 81.38 83 ARG A O 1
ATOM 667 N N . ASP A 1 84 ? -16.861 -2.165 6.089 1.00 84.38 84 ASP A N 1
ATOM 668 C CA . ASP A 1 84 ? -16.384 -0.797 6.322 1.00 84.38 84 ASP A CA 1
ATOM 669 C C . ASP A 1 84 ? -17.257 0.237 5.597 1.00 84.38 84 ASP A C 1
ATOM 671 O O . ASP A 1 84 ? -17.557 1.301 6.144 1.00 84.38 84 ASP A O 1
ATOM 675 N N . ARG A 1 85 ? -17.724 -0.087 4.385 1.00 85.19 85 ARG A N 1
ATOM 676 C CA . ARG A 1 85 ? -18.700 0.731 3.657 1.00 85.19 85 ARG A CA 1
ATOM 677 C C . ARG A 1 85 ? -20.025 0.814 4.409 1.00 85.19 85 ARG A C 1
ATOM 679 O O . ARG A 1 85 ? -20.551 1.909 4.588 1.00 85.19 85 ARG A O 1
ATOM 686 N N . ASP A 1 86 ? -20.554 -0.324 4.842 1.00 85.00 86 ASP A N 1
ATOM 687 C CA . ASP A 1 86 ? -21.843 -0.394 5.529 1.00 85.00 86 ASP A CA 1
ATOM 688 C C . ASP A 1 86 ? -21.779 0.345 6.881 1.00 85.00 86 ASP A C 1
ATOM 690 O O . ASP A 1 86 ? -22.736 1.010 7.271 1.00 85.00 86 ASP A O 1
ATOM 694 N N . LEU A 1 87 ? -20.622 0.325 7.555 1.00 85.25 87 LEU A N 1
ATOM 695 C CA . LEU A 1 87 ? -20.351 1.142 8.742 1.00 85.25 87 LEU A CA 1
ATOM 696 C C . LEU A 1 87 ? -20.408 2.642 8.439 1.00 85.25 87 LEU A C 1
ATOM 698 O O . LEU A 1 87 ? -21.095 3.372 9.149 1.00 85.25 87 LEU A O 1
ATOM 702 N N . LYS A 1 88 ? -19.726 3.104 7.382 1.00 86.56 88 LYS A N 1
ATOM 703 C CA . LYS A 1 88 ? -19.754 4.518 6.965 1.00 86.56 88 LYS A CA 1
ATOM 704 C C . LYS A 1 88 ? -21.176 4.974 6.638 1.00 86.56 88 LYS A C 1
ATOM 706 O O . LYS A 1 88 ? -21.618 5.999 7.144 1.00 86.56 88 LYS A O 1
ATOM 711 N N . GLN A 1 89 ? -21.917 4.163 5.884 1.00 88.50 89 GLN A N 1
ATOM 712 C CA . GLN A 1 89 ? -23.315 4.441 5.553 1.00 88.50 89 GLN A CA 1
ATOM 713 C C . GLN A 1 89 ? -24.212 4.478 6.797 1.00 88.50 89 GLN A C 1
ATOM 715 O O . GLN A 1 89 ? -25.065 5.354 6.914 1.00 88.50 89 GLN A O 1
ATOM 720 N N . ALA A 1 90 ? -24.020 3.565 7.753 1.00 84.31 90 ALA A N 1
ATOM 721 C CA . ALA A 1 90 ? -24.782 3.556 9.001 1.00 84.31 90 ALA A CA 1
ATOM 722 C C . ALA A 1 90 ? -24.493 4.785 9.880 1.00 84.31 90 ALA A C 1
ATOM 724 O O . ALA A 1 90 ? -25.410 5.298 10.525 1.00 84.31 90 ALA A O 1
ATOM 725 N N . VAL A 1 91 ? -23.245 5.270 9.889 1.00 85.75 91 VAL A N 1
ATOM 726 C CA . VAL A 1 91 ? -22.853 6.512 10.573 1.00 85.75 91 VAL A CA 1
ATOM 727 C C . VAL A 1 91 ? -23.520 7.723 9.920 1.00 85.75 91 VAL A C 1
ATOM 729 O O . VAL A 1 91 ? -24.133 8.520 10.626 1.00 85.75 91 VAL A O 1
ATOM 732 N N . GLU A 1 92 ? -23.469 7.835 8.591 1.00 87.00 92 GLU A N 1
ATOM 733 C CA . GLU A 1 92 ? -24.113 8.925 7.841 1.00 87.00 92 GLU A CA 1
ATOM 734 C C . GLU A 1 92 ? -25.639 8.930 8.012 1.00 87.00 92 GLU A C 1
ATOM 736 O O . GLU A 1 92 ? -26.249 9.988 8.154 1.00 87.00 92 GLU A O 1
ATOM 741 N N . ALA A 1 93 ? -26.258 7.749 8.064 1.00 87.19 93 ALA A N 1
ATOM 742 C CA . ALA A 1 93 ? -27.691 7.591 8.298 1.00 87.19 93 ALA A CA 1
ATOM 743 C C . ALA A 1 93 ? -28.109 7.781 9.773 1.00 87.19 93 ALA A C 1
ATOM 745 O O . ALA A 1 93 ? -29.298 7.699 10.082 1.00 87.19 93 ALA A O 1
ATOM 746 N N . GLY A 1 94 ? -27.164 7.985 10.700 1.00 83.75 94 GLY A N 1
ATOM 747 C CA . GLY A 1 94 ? -27.445 8.127 12.133 1.00 83.75 94 GLY A CA 1
ATOM 748 C C . GLY A 1 94 ? -27.982 6.854 12.803 1.00 83.75 94 GLY A C 1
ATOM 749 O O . GLY A 1 94 ? -28.578 6.922 13.879 1.00 83.75 94 GLY A O 1
ATOM 750 N N . ASN A 1 95 ? -27.789 5.679 12.194 1.00 81.88 95 ASN A N 1
ATOM 751 C CA . ASN A 1 95 ? -28.313 4.413 12.704 1.00 81.88 95 ASN A CA 1
ATOM 752 C C . ASN A 1 95 ? -27.367 3.798 13.751 1.00 81.88 95 ASN A C 1
ATOM 754 O O . ASN A 1 95 ? -26.521 2.948 13.463 1.00 81.88 95 ASN A O 1
ATOM 758 N N . VAL A 1 96 ? -27.541 4.230 15.001 1.00 79.50 96 VAL A N 1
ATOM 759 C CA . VAL A 1 96 ? -26.708 3.840 16.152 1.00 79.50 96 VAL A CA 1
ATOM 760 C C . VAL A 1 96 ? -26.759 2.331 16.442 1.00 79.50 96 VAL A C 1
ATOM 762 O O . VAL A 1 96 ? -25.787 1.761 16.941 1.00 79.50 96 VAL A O 1
ATOM 765 N N . GLU A 1 97 ? -27.868 1.656 16.136 1.00 78.06 97 GLU A N 1
ATOM 766 C CA . GLU A 1 97 ? -28.012 0.213 16.364 1.00 78.06 97 GLU A CA 1
ATOM 767 C C . GLU A 1 97 ? -27.200 -0.607 15.362 1.00 78.06 97 GLU A C 1
ATOM 769 O O . GLU A 1 97 ? -26.486 -1.529 15.764 1.00 78.06 97 GLU A O 1
ATOM 774 N N . ALA A 1 98 ? -27.236 -0.229 14.081 1.00 76.50 98 ALA A N 1
ATOM 775 C CA . ALA A 1 98 ? -26.435 -0.865 13.039 1.00 76.50 98 ALA A CA 1
ATOM 776 C C . ALA A 1 98 ? -24.929 -0.720 13.316 1.00 76.50 98 ALA A C 1
ATOM 778 O O . ALA A 1 98 ? -24.185 -1.699 13.219 1.00 76.50 98 ALA A O 1
ATOM 779 N N . VAL A 1 99 ? -24.495 0.464 13.767 1.00 76.38 99 VAL A N 1
ATOM 780 C CA . VAL A 1 99 ? -23.105 0.703 14.186 1.00 76.38 99 VAL A CA 1
ATOM 781 C C . VAL A 1 99 ? -22.731 -0.222 15.347 1.00 76.38 99 VAL A C 1
ATOM 783 O O . VAL A 1 99 ? -21.758 -0.963 15.237 1.00 76.38 99 VAL A O 1
ATOM 786 N N . LYS A 1 100 ? -23.540 -0.279 16.417 1.00 78.88 100 LYS A N 1
ATOM 787 C CA . LYS A 1 100 ? -23.276 -1.140 17.588 1.00 78.88 100 LYS A CA 1
ATOM 788 C C . LYS A 1 100 ? -23.151 -2.624 17.233 1.00 78.88 100 LYS A C 1
ATOM 790 O O . LYS A 1 100 ? -22.308 -3.317 17.806 1.00 78.88 100 LYS A O 1
ATOM 795 N N . GLN A 1 101 ? -23.980 -3.129 16.320 1.00 78.75 101 GLN A N 1
ATOM 796 C CA . GLN A 1 101 ? -23.912 -4.528 15.884 1.00 78.75 101 GLN A CA 1
ATOM 797 C C . GLN A 1 101 ? -22.641 -4.808 15.072 1.00 78.75 101 GLN A C 1
ATOM 799 O O . GLN A 1 101 ? -21.977 -5.824 15.295 1.00 78.75 101 GLN A O 1
ATOM 804 N N . ALA A 1 102 ? -22.250 -3.883 14.191 1.00 74.19 102 ALA A N 1
ATOM 805 C CA . ALA A 1 1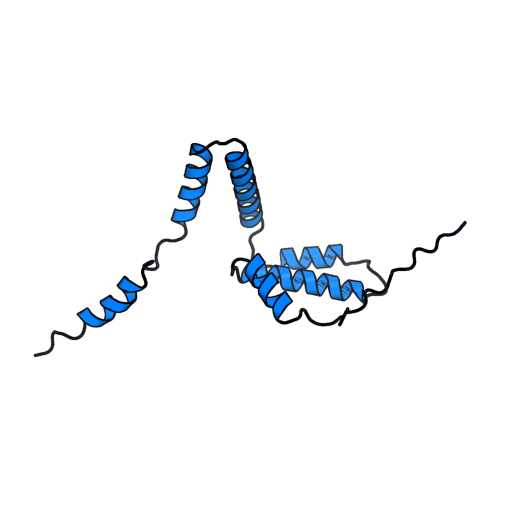02 ? -21.012 -3.988 13.427 1.00 74.19 102 ALA A CA 1
ATOM 806 C C . ALA A 1 102 ? -19.764 -3.975 14.332 1.00 74.19 102 ALA A C 1
ATOM 808 O O . ALA A 1 102 ? -18.841 -4.760 14.106 1.00 74.19 102 ALA A O 1
ATOM 809 N N . THR A 1 103 ? -19.753 -3.157 15.395 1.00 73.44 103 THR A N 1
ATOM 810 C CA . THR A 1 103 ? -18.625 -3.074 16.346 1.00 73.44 103 THR A CA 1
ATOM 811 C C . THR A 1 103 ? -18.538 -4.282 17.286 1.00 73.44 103 THR A C 1
ATOM 813 O O . THR A 1 103 ? -17.444 -4.745 17.612 1.00 73.44 103 THR A O 1
ATOM 816 N N . LYS A 1 104 ? -19.676 -4.849 17.715 1.00 72.88 104 LYS A N 1
ATOM 817 C CA . LYS A 1 104 ? -19.686 -6.071 18.544 1.00 72.88 104 LYS A CA 1
ATOM 818 C C . LYS A 1 104 ? -19.085 -7.268 17.812 1.00 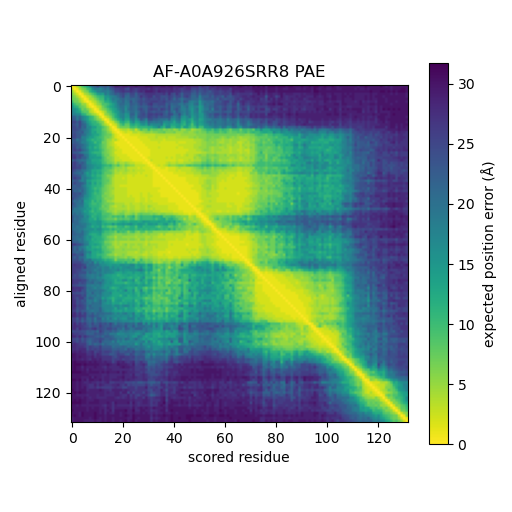72.88 104 LYS A C 1
ATOM 820 O O . LYS A 1 104 ? -18.353 -8.050 18.413 1.00 72.88 104 LYS A O 1
ATOM 825 N N . LYS A 1 105 ? -19.344 -7.388 16.508 1.00 59.22 105 LYS A N 1
ATOM 826 C CA . LYS A 1 105 ? -18.832 -8.488 15.681 1.00 59.22 105 LYS A CA 1
ATOM 827 C C . LYS A 1 105 ? -17.304 -8.448 15.519 1.00 59.22 105 LYS A C 1
ATOM 829 O O . LYS A 1 105 ? -16.694 -9.502 15.381 1.00 59.22 105 LYS A O 1
ATOM 834 N N . SER A 1 106 ? -16.676 -7.267 15.587 1.00 55.47 106 SER A N 1
ATOM 835 C CA . SER A 1 106 ? -15.210 -7.123 15.544 1.00 55.47 106 SER A CA 1
ATOM 836 C C . SER A 1 106 ? -14.517 -7.391 16.882 1.00 55.47 106 SER A C 1
ATOM 838 O O . SER A 1 106 ? -13.423 -7.945 16.885 1.00 55.47 106 SER A O 1
ATOM 840 N N . SER A 1 107 ? -15.152 -7.075 18.018 1.00 46.53 107 SER A N 1
ATOM 841 C CA . SER A 1 107 ? -14.567 -7.335 19.346 1.00 46.53 107 SER A CA 1
ATOM 842 C C . SER A 1 107 ? -14.408 -8.830 19.656 1.00 46.53 107 SER A C 1
ATOM 844 O O . SER A 1 107 ? -13.572 -9.188 20.476 1.00 46.53 107 SER A O 1
ATOM 846 N N . ALA A 1 108 ? -15.171 -9.705 18.995 1.00 45.22 108 ALA A N 1
ATOM 847 C CA . ALA A 1 108 ? -15.093 -11.155 19.184 1.00 45.22 108 ALA A CA 1
ATOM 848 C C . ALA A 1 108 ? -13.847 -11.812 18.548 1.00 45.22 108 ALA A C 1
ATOM 850 O O . ALA A 1 108 ? -13.599 -12.988 18.790 1.00 45.22 108 ALA A O 1
ATOM 851 N N . ARG A 1 109 ? -13.065 -11.085 17.729 1.00 43.34 109 ARG A N 1
ATOM 852 C CA . ARG A 1 109 ? -11.805 -11.583 17.136 1.00 43.34 109 ARG A CA 1
ATOM 853 C C . ARG A 1 109 ? -10.559 -11.273 17.973 1.00 43.34 109 ARG A C 1
ATOM 855 O O . ARG A 1 109 ? -9.512 -11.850 17.708 1.00 43.34 109 ARG A O 1
ATOM 862 N N . VAL A 1 110 ? -10.664 -10.392 18.970 1.00 49.78 110 VAL A N 1
ATOM 863 C CA . VAL A 1 110 ? -9.570 -10.043 19.891 1.00 49.78 110 VAL A CA 1
ATOM 864 C C . VAL A 1 110 ? -9.915 -10.586 21.273 1.00 49.78 110 VAL A C 1
ATOM 866 O O . VAL A 1 110 ? -10.313 -9.855 22.174 1.00 49.78 110 VAL A O 1
ATOM 869 N N . SER A 1 111 ? -9.805 -11.897 21.444 1.00 52.34 111 SER A N 1
ATOM 870 C CA . SER A 1 111 ? -9.853 -12.502 22.772 1.00 52.34 111 SER A CA 1
ATOM 871 C C . SER A 1 111 ? -8.904 -13.686 22.827 1.00 52.34 111 SER A C 1
ATOM 873 O O . SER A 1 111 ? -9.276 -14.776 22.413 1.00 52.34 111 SER A O 1
ATOM 875 N N . GLU A 1 112 ? -7.690 -13.430 23.322 1.00 50.91 112 GLU A N 1
ATOM 876 C CA . GLU A 1 112 ? -6.897 -14.394 24.109 1.00 50.91 112 GLU A CA 1
ATOM 877 C C . GLU A 1 112 ? -5.645 -13.769 24.762 1.00 50.91 112 GLU A C 1
ATOM 879 O O . GLU A 1 112 ? -5.085 -14.358 25.683 1.00 50.91 112 GLU A O 1
ATOM 884 N N . ALA A 1 113 ? -5.234 -12.546 24.399 1.00 54.19 113 ALA A N 1
ATOM 885 C CA . ALA A 1 113 ? -4.206 -11.825 25.156 1.00 54.19 113 ALA A CA 1
ATOM 886 C C . ALA A 1 113 ? -4.834 -10.928 26.245 1.00 54.19 113 ALA A C 1
ATOM 888 O O . ALA A 1 113 ? -5.777 -10.188 25.948 1.00 54.19 113 ALA A O 1
ATOM 889 N N . PRO A 1 114 ? -4.333 -10.951 27.499 1.00 51.09 114 PRO A N 1
ATOM 890 C CA . PRO A 1 114 ? -4.790 -10.032 28.535 1.00 51.09 114 PRO A CA 1
ATOM 891 C C . PRO A 1 114 ? -4.484 -8.594 28.104 1.00 51.09 114 PRO A C 1
ATOM 893 O O . PRO A 1 114 ? -3.331 -8.185 28.007 1.00 51.09 114 PRO A O 1
ATOM 896 N N . SER A 1 115 ? -5.552 -7.845 27.839 1.00 65.75 115 SER A N 1
ATOM 897 C CA . SER A 1 115 ? -5.551 -6.506 27.240 1.00 65.75 115 SER A CA 1
ATOM 898 C C . SER A 1 115 ? -5.114 -5.390 28.199 1.00 65.75 115 SER A C 1
ATOM 900 O O . SER A 1 115 ? -5.477 -4.232 28.005 1.00 65.75 115 SER A O 1
ATOM 902 N N . ASP A 1 116 ? -4.366 -5.723 29.249 1.00 71.06 116 ASP A N 1
ATOM 903 C CA . ASP A 1 116 ? -3.984 -4.774 30.285 1.00 71.06 116 ASP A CA 1
ATOM 904 C C . ASP A 1 116 ? -2.501 -4.914 30.644 1.00 71.06 116 ASP A C 1
ATOM 906 O O . ASP A 1 116 ? -2.033 -5.944 31.144 1.00 71.06 116 ASP A O 1
ATOM 910 N N . TRP A 1 117 ? -1.757 -3.833 30.405 1.00 56.78 117 TRP A N 1
ATOM 911 C CA . TRP A 1 117 ? -0.357 -3.695 30.798 1.00 56.78 117 TRP A CA 1
ATOM 912 C C . TRP A 1 117 ? -0.173 -3.883 32.312 1.00 56.78 117 TRP A C 1
ATOM 914 O O . TRP A 1 117 ? 0.839 -4.445 32.745 1.00 56.78 117 TRP A O 1
ATOM 924 N N . ALA A 1 118 ? -1.167 -3.494 33.122 1.00 65.62 118 ALA A N 1
ATOM 925 C CA . ALA A 1 118 ? -1.138 -3.719 34.563 1.00 65.62 118 ALA A CA 1
ATOM 926 C C . ALA A 1 118 ? -1.203 -5.219 34.896 1.00 65.62 118 ALA A C 1
ATOM 928 O O . ALA A 1 118 ? -0.397 -5.710 35.689 1.00 65.62 118 ALA A O 1
ATOM 929 N N . ALA A 1 119 ? -2.070 -5.987 34.231 1.00 70.25 119 ALA A N 1
ATOM 930 C CA . ALA A 1 119 ? -2.160 -7.433 34.437 1.00 70.25 119 ALA A CA 1
ATOM 931 C C . ALA A 1 119 ? -0.841 -8.160 34.101 1.00 70.25 119 ALA A C 1
ATOM 933 O O . ALA A 1 119 ? -0.450 -9.089 34.812 1.00 70.25 119 ALA A O 1
ATOM 934 N N . MET A 1 120 ? -0.110 -7.707 33.074 1.00 67.75 120 MET A N 1
ATOM 935 C CA . MET A 1 120 ? 1.210 -8.256 32.728 1.00 67.75 120 MET A CA 1
ATOM 936 C C . MET A 1 120 ? 2.283 -7.913 33.775 1.00 67.75 120 MET A C 1
ATOM 938 O O . MET A 1 120 ? 3.101 -8.765 34.119 1.00 67.75 120 MET A O 1
ATOM 942 N N . LYS A 1 121 ? 2.272 -6.689 34.320 1.00 72.12 121 LYS A N 1
ATOM 943 C CA . LYS A 1 121 ? 3.245 -6.230 35.330 1.00 72.12 121 LYS A CA 1
ATOM 944 C C . LYS A 1 121 ? 3.086 -6.924 36.686 1.00 72.12 121 LYS A C 1
ATOM 946 O O . LYS A 1 121 ? 4.089 -7.176 37.350 1.00 72.12 121 LYS A O 1
ATOM 951 N N . PHE A 1 122 ? 1.859 -7.235 37.106 1.00 68.81 122 PHE A N 1
ATOM 952 C CA . PHE A 1 122 ? 1.600 -7.745 38.460 1.00 68.81 122 PHE A CA 1
ATOM 953 C C . PHE A 1 122 ? 1.499 -9.274 38.561 1.00 68.81 122 PHE A C 1
ATOM 955 O O . PHE A 1 122 ? 1.634 -9.810 39.660 1.00 68.81 122 PHE A O 1
ATOM 962 N N . LYS A 1 123 ? 1.361 -9.999 37.441 1.00 60.97 123 LYS A N 1
ATOM 963 C CA . LYS A 1 123 ? 1.347 -11.474 37.435 1.00 60.97 123 LYS A CA 1
ATOM 964 C C . LYS A 1 123 ? 2.715 -12.098 37.743 1.00 60.97 123 LYS A C 1
ATOM 966 O O . LYS A 1 123 ? 2.767 -13.156 38.359 1.00 60.97 123 LYS A O 1
ATOM 971 N N . ALA A 1 124 ? 3.815 -11.424 37.399 1.00 57.38 124 ALA A N 1
ATOM 972 C CA . ALA A 1 124 ? 5.169 -11.905 37.695 1.00 57.38 124 ALA A CA 1
ATOM 973 C C . ALA A 1 124 ? 5.513 -11.875 39.199 1.00 57.38 124 ALA A C 1
ATOM 975 O O . ALA A 1 124 ? 6.346 -12.650 39.651 1.00 57.38 124 ALA A O 1
ATOM 976 N N . ARG A 1 125 ? 4.846 -11.025 39.995 1.00 51.81 125 ARG A N 1
ATOM 977 C CA . ARG A 1 125 ? 5.186 -10.802 41.412 1.00 51.81 125 ARG A CA 1
ATOM 978 C C . ARG A 1 125 ? 4.478 -11.744 42.396 1.00 51.81 125 ARG A C 1
ATOM 980 O O . ARG A 1 125 ? 4.781 -11.716 43.580 1.00 51.81 125 ARG A O 1
ATOM 987 N N . GLN A 1 126 ? 3.522 -12.549 41.928 1.00 53.00 126 GLN A N 1
ATOM 988 C CA . GLN A 1 126 ? 2.749 -13.484 42.763 1.00 53.00 126 GLN A CA 1
ATOM 989 C C . GLN A 1 126 ? 3.374 -14.889 42.840 1.00 53.00 126 GLN A C 1
ATOM 991 O O . GLN A 1 126 ? 2.881 -15.718 43.595 1.00 53.00 126 GLN A O 1
ATOM 996 N N . ASN A 1 127 ? 4.448 -15.164 42.085 1.00 54.56 127 ASN A N 1
ATOM 997 C CA . ASN A 1 127 ? 5.083 -16.489 42.033 1.00 54.56 127 ASN A CA 1
ATOM 998 C C . ASN A 1 127 ? 6.446 -16.570 42.758 1.00 54.56 127 ASN A C 1
ATOM 1000 O O . ASN A 1 127 ? 7.096 -17.606 42.713 1.00 54.56 127 ASN A O 1
ATOM 1004 N N . GLU A 1 128 ? 6.886 -15.503 43.434 1.00 50.22 128 GLU A N 1
ATOM 1005 C CA . GLU A 1 128 ? 8.148 -15.454 44.201 1.00 50.22 128 GLU 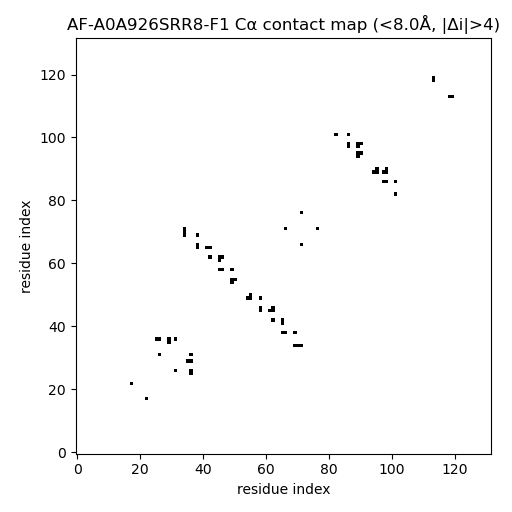A CA 1
ATOM 1006 C C . GLU A 1 128 ? 7.880 -15.362 45.712 1.00 50.22 128 GLU A C 1
ATOM 1008 O O . GLU A 1 128 ? 8.333 -14.443 46.392 1.00 50.22 128 GLU A O 1
ATOM 1013 N N . GLY A 1 129 ? 7.077 -16.283 46.249 1.00 53.28 129 GLY A N 1
ATOM 1014 C CA . GLY A 1 129 ? 6.671 -16.198 47.651 1.00 53.28 129 GLY A CA 1
ATOM 1015 C C . GLY A 1 129 ? 6.083 -17.459 48.267 1.00 53.28 129 GLY A C 1
ATOM 1016 O O . GLY A 1 129 ? 5.188 -17.321 49.086 1.00 53.28 129 GLY A O 1
ATOM 1017 N N . VAL A 1 130 ? 6.553 -18.655 47.902 1.00 50.97 130 VAL A N 1
ATOM 1018 C CA . VAL A 1 130 ? 6.464 -19.852 48.762 1.00 50.97 130 VAL A CA 1
ATOM 1019 C C . VAL A 1 130 ? 7.691 -20.720 48.486 1.00 50.97 130 VAL A C 1
ATOM 1021 O O . VAL A 1 130 ? 7.817 -21.315 47.420 1.00 50.97 130 VAL A O 1
ATOM 1024 N N . GLY A 1 131 ? 8.602 -20.754 49.447 1.00 42.31 131 GLY A N 1
ATOM 1025 C CA . GLY A 1 131 ? 9.807 -21.573 49.454 1.00 42.31 131 GLY A CA 1
ATOM 1026 C C . GLY A 1 131 ? 10.425 -21.458 50.838 1.00 42.31 131 GLY A C 1
ATOM 1027 O O . GLY A 1 131 ? 11.307 -20.626 51.040 1.00 42.31 131 GLY A O 1
ATOM 1028 N N . GLU A 1 132 ? 9.842 -22.198 51.786 1.00 37.56 132 GLU A N 1
ATOM 1029 C CA . GLU A 1 132 ? 10.523 -22.621 53.019 1.00 37.56 132 GLU A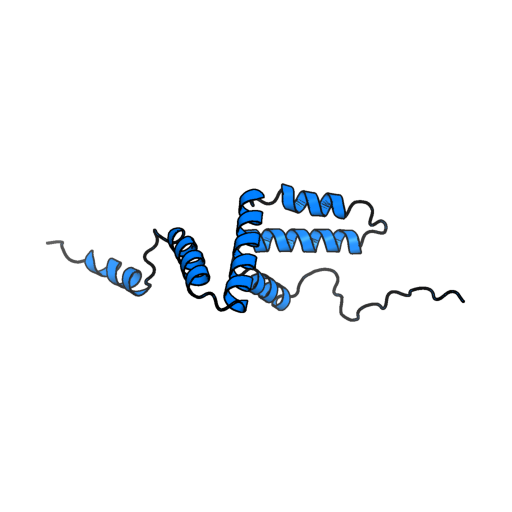 CA 1
ATOM 1030 C C . GLU A 1 132 ? 11.788 -23.423 52.692 1.00 37.56 132 GLU A C 1
ATOM 1032 O O . GLU A 1 132 ? 11.773 -24.165 51.679 1.00 37.56 132 GLU A O 1
#

Solvent-accessible surface area (backbone atoms only — not comparable to full-atom values): 8364 Å² total; per-residue (Å²): 138,81,83,75,85,70,82,77,79,67,87,83,68,68,89,81,63,78,49,75,66,55,47,50,50,48,44,58,75,34,73,73,40,65,68,54,40,52,49,52,52,54,49,54,50,54,51,51,59,40,74,72,37,97,63,66,86,55,53,72,60,51,54,50,46,54,57,74,69,40,94,62,57,67,66,62,52,53,54,50,54,51,50,54,51,53,45,52,52,24,59,77,69,66,38,64,65,60,42,51,55,59,54,55,64,57,55,73,75,71,76,84,73,83,94,39,75,65,61,64,64,54,59,69,69,73,77,79,81,86,81,131

Foldseek 3Di:
DDPDPDPDPDPPCPLDDQPPVSLVVLCVVCVNPPLVSQLVVQLVVLVSVCVPDPDNPCSVVSNVVSVVPRPDDPVNVVVVVVLVVVLVVCVVVVPPPSNVVSVVVVVVVPPDDDPDPVCVVCVVVVPPPDDD

Nearest PDB structures (foldseek):
  7xn7-assembly1_r  TM=3.091E-01  e=8.369E+00  Komagataella phaffii

Secondary structure (DSSP, 8-state):
-----PPPP-TT--TT---HHHHHHHHHHTTT-HHHHHHHHHHHHHHHHHHS-S--TTHHHHHHHHHHHSSS-HHHHHHHHHHHHHHHHHHHTT-HHHHHHHHHHHHTT--SS---HHHHHHHGGGSS----

Radius of gyration: 23.75 Å; Cα contacts (8 Å, |Δi|>4): 39; chains: 1; bounding bo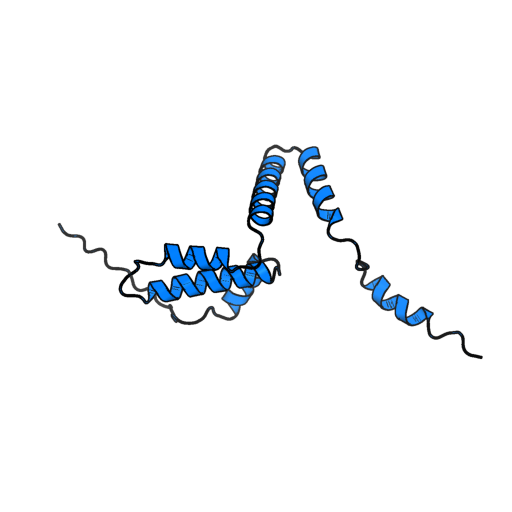x: 43×45×87 Å

pLDDT: mean 72.95, std 15.2, range [37.56, 91.56]

Sequence (132 aa):
MDAKFQPVPRPNSNQNSLGIDEWKLLEELCEGDSMQLELMTKLLDTERQYQLASNHSGILKDLKRVFDTSSRDKETAIQAAHRDRDLKQAVEAGNVEAVKQATKKSSARVSEAPSDWAAMKFKARQNEGVGE